Protein AF-A0A4U8UZL5-F1 (afdb_monomer_lite)

pLDDT: mean 85.66, std 8.18, range [65.88, 96.75]

Structure (mmCIF, N/CA/C/O backbone):
data_AF-A0A4U8UZL5-F1
#
_entry.id   AF-A0A4U8UZL5-F1
#
loop_
_atom_site.group_PDB
_atom_site.id
_atom_site.type_symbol
_atom_site.label_atom_id
_atom_site.label_alt_id
_atom_site.label_comp_id
_atom_site.label_asym_id
_atom_site.label_entity_id
_atom_site.label_seq_id
_atom_site.pdbx_PDB_ins_code
_atom_site.Cartn_x
_atom_site.Cartn_y
_atom_site.Cartn_z
_atom_site.occupancy
_atom_site.B_iso_or_equiv
_atom_site.auth_seq_id
_atom_site.auth_comp_id
_atom_site.auth_asym_id
_atom_site.auth_atom_id
_atom_site.pdbx_PDB_model_num
ATOM 1 N N . MET A 1 1 ? 4.650 -2.488 -9.807 1.00 83.25 1 MET A N 1
ATOM 2 C CA . MET A 1 1 ? 5.877 -1.871 -9.244 1.00 83.25 1 MET A CA 1
ATOM 3 C C . MET A 1 1 ? 7.054 -1.906 -10.211 1.00 83.25 1 MET A C 1
ATOM 5 O O . MET A 1 1 ? 8.003 -1.164 -10.028 1.00 83.25 1 MET A O 1
ATOM 9 N N . ASP A 1 2 ? 7.007 -2.741 -11.243 1.00 81.31 2 ASP A N 1
ATOM 10 C CA . ASP A 1 2 ? 8.097 -2.962 -12.209 1.00 81.31 2 ASP A CA 1
ATOM 11 C C . ASP A 1 2 ? 8.305 -1.774 -13.144 1.00 81.31 2 ASP A C 1
ATOM 13 O O . ASP A 1 2 ? 9.387 -1.581 -13.676 1.00 81.31 2 ASP A O 1
ATOM 17 N N . THR A 1 3 ? 7.253 -0.983 -13.337 1.00 85.25 3 THR A N 1
ATOM 18 C CA . THR A 1 3 ? 7.220 0.177 -14.230 1.00 85.25 3 THR A CA 1
ATOM 19 C C . THR A 1 3 ? 7.498 1.492 -13.507 1.00 85.25 3 THR A C 1
ATOM 21 O O . THR A 1 3 ? 7.267 2.555 -14.074 1.00 85.25 3 THR A O 1
ATOM 24 N N . THR A 1 4 ? 7.899 1.461 -12.232 1.00 86.12 4 THR A N 1
ATOM 25 C CA . THR A 1 4 ? 8.381 2.680 -11.574 1.00 86.12 4 THR A CA 1
ATOM 26 C C . THR A 1 4 ? 9.740 3.064 -12.152 1.00 86.12 4 THR A C 1
ATOM 28 O O . THR A 1 4 ? 10.444 2.221 -12.699 1.00 86.12 4 THR A O 1
ATOM 31 N N . GLU A 1 5 ? 10.140 4.320 -11.985 1.00 84.44 5 GLU A N 1
ATOM 32 C CA . GLU A 1 5 ? 11.468 4.792 -12.374 1.00 84.44 5 GLU A CA 1
ATOM 33 C C . GLU A 1 5 ? 12.237 5.229 -11.113 1.00 84.44 5 GLU A C 1
ATOM 35 O O . GLU A 1 5 ? 11.839 6.207 -10.475 1.00 84.44 5 GLU A O 1
ATOM 40 N N . PRO A 1 6 ? 13.298 4.507 -10.695 1.00 86.50 6 PRO A N 1
ATOM 41 C CA . PRO A 1 6 ? 13.739 3.193 -11.191 1.00 86.50 6 PRO A CA 1
ATOM 42 C C . PRO A 1 6 ? 12.744 2.057 -10.847 1.00 86.50 6 PRO A C 1
ATOM 44 O O . PRO A 1 6 ? 11.900 2.241 -9.962 1.00 86.50 6 PRO A O 1
ATOM 47 N N . PRO A 1 7 ? 12.807 0.883 -11.511 1.00 85.75 7 PRO A N 1
ATOM 48 C CA . PRO A 1 7 ? 11.941 -0.258 -11.198 1.00 85.75 7 PRO A CA 1
ATOM 49 C C . PRO A 1 7 ? 12.010 -0.650 -9.720 1.00 85.75 7 PRO A C 1
ATOM 51 O O . PRO A 1 7 ? 13.087 -0.635 -9.129 1.00 85.75 7 PRO A O 1
ATOM 54 N N . PHE A 1 8 ? 10.866 -1.006 -9.128 1.00 83.19 8 PHE A N 1
ATOM 55 C CA . PHE A 1 8 ? 10.737 -1.344 -7.702 1.00 83.19 8 PHE A CA 1
ATOM 56 C C . PHE A 1 8 ? 11.153 -0.213 -6.737 1.00 83.19 8 PHE A C 1
ATOM 58 O O . PHE A 1 8 ? 11.631 -0.468 -5.634 1.00 83.19 8 PHE A O 1
ATOM 65 N N . SER A 1 9 ? 10.934 1.047 -7.128 1.00 87.31 9 SER A N 1
ATOM 66 C CA . SER A 1 9 ? 11.282 2.226 -6.324 1.00 87.31 9 SER A CA 1
ATOM 67 C C . SER A 1 9 ? 10.482 2.297 -5.018 1.00 87.31 9 SER A C 1
ATOM 69 O O . SER A 1 9 ? 9.272 2.543 -5.012 1.00 87.31 9 SER A O 1
ATOM 71 N N . GLU A 1 10 ? 11.185 2.147 -3.893 1.00 87.56 10 GLU A N 1
ATOM 72 C CA . GLU A 1 10 ? 10.641 2.318 -2.540 1.00 87.56 10 GLU A CA 1
ATOM 73 C C . GLU A 1 10 ? 10.112 3.739 -2.308 1.00 87.56 10 GLU A C 1
ATOM 75 O O . GLU A 1 10 ? 9.058 3.923 -1.696 1.00 87.56 10 GLU A O 1
ATOM 80 N N . ALA A 1 11 ? 10.807 4.749 -2.840 1.00 90.00 11 ALA A N 1
ATOM 81 C CA . ALA A 1 11 ? 10.390 6.142 -2.726 1.00 90.00 11 ALA A CA 1
ATOM 82 C C . ALA A 1 11 ? 9.018 6.356 -3.378 1.00 90.00 11 ALA A C 1
ATOM 84 O O . ALA A 1 11 ? 8.130 6.954 -2.768 1.00 90.00 11 ALA A O 1
ATOM 85 N N . ARG A 1 12 ? 8.810 5.783 -4.574 1.00 91.00 12 ARG A N 1
ATOM 86 C CA . ARG A 1 12 ? 7.528 5.881 -5.280 1.00 91.00 12 ARG A CA 1
ATOM 87 C C . ARG A 1 12 ? 6.413 5.144 -4.541 1.00 91.00 12 ARG A C 1
ATOM 89 O O . ARG A 1 12 ? 5.294 5.645 -4.472 1.00 91.00 12 ARG A O 1
ATOM 96 N N . PHE A 1 13 ? 6.707 3.977 -3.968 1.00 91.12 13 PHE A N 1
ATOM 97 C CA . PHE A 1 13 ? 5.744 3.267 -3.123 1.00 91.12 13 PHE A CA 1
ATOM 98 C C . PHE A 1 13 ? 5.357 4.092 -1.886 1.00 91.12 13 PHE A C 1
ATOM 100 O O . PHE A 1 13 ? 4.171 4.249 -1.597 1.00 91.12 13 PHE A O 1
ATOM 107 N N . THR A 1 14 ? 6.342 4.664 -1.191 1.00 90.50 14 THR A N 1
ATOM 108 C CA . THR A 1 14 ? 6.123 5.472 0.018 1.00 90.50 14 THR A CA 1
ATOM 109 C C . THR A 1 14 ? 5.265 6.699 -0.280 1.00 90.50 14 THR A C 1
ATOM 111 O O . THR A 1 14 ? 4.290 6.954 0.424 1.00 90.50 14 THR A O 1
ATOM 114 N N . GLU A 1 15 ? 5.565 7.411 -1.366 1.00 93.38 15 GLU A N 1
ATOM 115 C CA . GLU A 1 15 ? 4.783 8.556 -1.837 1.00 93.38 15 GLU A CA 1
ATOM 116 C C . GLU A 1 15 ? 3.315 8.173 -2.086 1.00 93.38 15 GLU A C 1
ATOM 118 O O . GLU A 1 15 ? 2.411 8.734 -1.465 1.00 93.38 15 GLU A O 1
ATOM 123 N N . VAL A 1 16 ? 3.077 7.150 -2.914 1.00 92.88 16 VAL A N 1
ATOM 124 C CA . VAL A 1 16 ? 1.720 6.706 -3.272 1.00 92.88 16 VAL A CA 1
ATOM 125 C C . VAL A 1 16 ? 0.957 6.183 -2.054 1.00 92.88 16 VAL A C 1
ATOM 127 O O . VAL A 1 16 ? -0.224 6.489 -1.889 1.00 92.88 16 VAL A O 1
ATOM 130 N N . SER A 1 17 ? 1.609 5.421 -1.171 1.00 91.81 17 SER A N 1
ATOM 131 C CA . SER A 1 17 ? 0.978 4.906 0.052 1.00 91.81 17 SER A CA 1
ATOM 132 C C . SER A 1 17 ? 0.563 6.033 1.005 1.00 91.81 17 SER A C 1
ATOM 134 O O . SER A 1 17 ? -0.513 5.969 1.607 1.00 91.81 17 SER A O 1
ATOM 136 N N . SER A 1 18 ? 1.362 7.101 1.091 1.00 93.50 18 SER A N 1
ATOM 137 C CA . SER A 1 18 ? 1.058 8.295 1.881 1.00 93.50 18 SER A CA 1
ATOM 138 C C . SER A 1 18 ? -0.120 9.072 1.290 1.00 93.50 18 SER A C 1
ATOM 140 O O . SER A 1 18 ? -1.076 9.395 2.002 1.00 93.50 18 SER A O 1
ATOM 142 N N . GLU A 1 19 ? -0.116 9.319 -0.022 1.00 95.81 19 GLU A N 1
ATOM 143 C CA . GLU A 1 19 ? -1.223 9.998 -0.704 1.00 95.81 19 GLU A CA 1
ATOM 144 C C . GLU A 1 19 ? -2.533 9.216 -0.589 1.00 95.81 19 GLU A C 1
ATOM 146 O O . GLU A 1 19 ? -3.562 9.784 -0.208 1.00 95.81 19 GLU A O 1
ATOM 151 N N . ALA A 1 20 ? -2.493 7.904 -0.832 1.00 95.06 20 ALA A N 1
ATOM 152 C CA . ALA A 1 20 ? -3.654 7.035 -0.702 1.00 95.06 20 ALA A CA 1
ATOM 153 C C . ALA A 1 20 ? -4.166 6.993 0.745 1.00 95.06 20 ALA A C 1
ATOM 155 O O . ALA A 1 20 ? -5.370 7.127 0.961 1.00 95.06 20 ALA A O 1
ATOM 156 N N . SER A 1 21 ? -3.274 6.903 1.741 1.00 94.31 21 SER A N 1
ATOM 157 C CA . SER A 1 21 ? -3.628 6.982 3.168 1.00 94.31 21 SER A CA 1
ATOM 158 C C . SER A 1 21 ? -4.340 8.291 3.512 1.00 94.31 21 SER A C 1
ATOM 160 O O . SER A 1 21 ? -5.358 8.296 4.207 1.00 94.31 21 SER A O 1
ATOM 162 N N . ASN A 1 22 ? -3.839 9.414 2.997 1.00 96.75 22 ASN A N 1
ATOM 163 C CA . ASN A 1 22 ? -4.464 10.718 3.191 1.00 96.75 22 ASN A CA 1
ATOM 164 C C . ASN A 1 22 ? -5.834 10.796 2.512 1.00 96.75 22 ASN A C 1
ATOM 166 O O . ASN A 1 22 ? -6.775 11.349 3.085 1.00 96.75 22 ASN A O 1
ATOM 170 N N . PHE A 1 23 ? -5.967 10.225 1.316 1.00 96.75 23 PHE A N 1
ATOM 171 C CA . PHE A 1 23 ? -7.225 10.194 0.581 1.00 96.75 23 PHE A CA 1
ATOM 172 C C . PHE A 1 23 ? -8.289 9.362 1.307 1.00 96.75 23 PHE A C 1
ATOM 174 O O . PHE A 1 23 ? -9.373 9.877 1.582 1.00 96.75 23 PHE A O 1
ATOM 181 N N . ILE A 1 24 ? -7.969 8.125 1.708 1.00 94.38 24 ILE A N 1
ATOM 182 C CA . ILE A 1 24 ? -8.917 7.252 2.421 1.00 94.38 24 ILE A CA 1
ATOM 183 C C . ILE A 1 24 ? -9.321 7.831 3.784 1.00 94.38 24 ILE A C 1
ATOM 185 O O . ILE A 1 24 ? -10.468 7.685 4.204 1.00 94.38 24 ILE A O 1
ATOM 189 N N . LYS A 1 25 ? -8.413 8.563 4.445 1.00 95.62 25 LYS A N 1
ATOM 190 C CA . LYS A 1 25 ? -8.720 9.301 5.676 1.00 95.62 25 LYS A CA 1
ATOM 191 C C . LYS A 1 25 ? -9.750 10.402 5.439 1.00 95.62 25 LYS A C 1
ATOM 193 O O . LYS A 1 25 ? -10.664 10.559 6.244 1.00 95.62 25 LYS A O 1
ATOM 198 N N . LYS A 1 26 ? -9.623 11.157 4.341 1.00 96.12 26 LYS A N 1
ATOM 199 C CA . LYS A 1 26 ? -10.553 12.249 3.996 1.00 96.12 26 LYS A CA 1
ATOM 200 C C . LYS A 1 26 ? -11.969 11.752 3.718 1.00 96.12 26 LYS A C 1
ATOM 202 O O . LYS A 1 26 ? -12.919 12.432 4.082 1.00 96.12 26 LYS A O 1
ATOM 207 N N . ILE A 1 27 ? -12.110 10.578 3.107 1.00 95.56 27 ILE A N 1
ATOM 208 C CA . ILE A 1 27 ? -13.422 9.968 2.832 1.00 95.56 27 ILE A CA 1
ATOM 209 C C . ILE A 1 27 ? -14.011 9.229 4.051 1.00 95.56 27 ILE A C 1
ATOM 211 O O . ILE A 1 27 ? -15.134 8.743 3.975 1.00 95.56 27 ILE A O 1
ATOM 215 N N . GLY A 1 28 ? -13.284 9.159 5.176 1.00 93.25 28 GLY A N 1
ATOM 216 C CA . GLY A 1 28 ? -13.792 8.656 6.459 1.00 93.25 28 GLY A CA 1
ATOM 217 C C . GLY A 1 28 ? -13.308 7.265 6.884 1.00 93.25 28 GLY A C 1
ATOM 218 O O . GLY A 1 28 ? -13.730 6.781 7.934 1.00 93.25 28 GLY A O 1
ATOM 219 N N . TYR A 1 29 ? -12.412 6.619 6.132 1.00 94.19 29 TYR A N 1
ATOM 220 C CA . TYR A 1 29 ? -11.804 5.349 6.551 1.00 94.19 29 TYR A CA 1
ATOM 221 C C . TYR A 1 29 ? -10.593 5.577 7.462 1.00 94.19 29 TYR A C 1
ATOM 223 O O . TYR A 1 29 ? -9.914 6.599 7.389 1.00 94.19 29 TYR A O 1
ATOM 231 N N . ASN A 1 30 ? -10.284 4.596 8.317 1.00 92.44 30 ASN A N 1
ATOM 232 C CA . ASN A 1 30 ? -9.068 4.609 9.129 1.00 92.44 30 ASN A CA 1
ATOM 233 C C . ASN A 1 30 ? -7.899 3.996 8.334 1.00 92.44 30 ASN A C 1
ATOM 235 O O . ASN A 1 30 ? -7.913 2.780 8.122 1.00 92.44 30 ASN A O 1
ATOM 239 N N . PRO A 1 31 ? -6.858 4.765 7.957 1.00 93.50 31 PRO A N 1
ATOM 240 C CA . PRO A 1 31 ? -5.742 4.239 7.169 1.00 93.50 31 PRO A CA 1
ATOM 241 C C . PRO A 1 31 ? -5.005 3.084 7.840 1.00 93.50 31 PRO A C 1
ATOM 243 O O . PRO A 1 31 ? -4.530 2.187 7.158 1.00 93.50 31 PRO A O 1
ATOM 246 N N . LYS A 1 32 ? -4.985 3.041 9.178 1.00 92.00 32 LYS A N 1
ATOM 247 C CA . LYS A 1 32 ? -4.356 1.949 9.931 1.00 92.00 32 LYS A CA 1
ATOM 248 C C . LYS A 1 32 ? -5.024 0.590 9.722 1.00 92.00 32 LYS A C 1
ATOM 250 O O . LYS A 1 32 ? -4.444 -0.429 10.062 1.00 92.00 32 LYS A O 1
ATOM 255 N N . THR A 1 33 ? -6.252 0.563 9.208 1.00 92.44 33 THR A N 1
ATOM 256 C CA . THR A 1 33 ? -6.979 -0.688 8.937 1.00 92.44 33 THR A CA 1
ATOM 257 C C . THR A 1 33 ? -6.672 -1.263 7.550 1.00 92.44 33 THR A C 1
ATOM 259 O O . THR A 1 33 ? -7.124 -2.369 7.240 1.00 92.44 33 THR A O 1
ATOM 262 N N . VAL A 1 34 ? -5.919 -0.525 6.725 1.00 91.62 34 VAL A N 1
ATOM 263 C CA . VAL A 1 34 ? -5.659 -0.823 5.315 1.00 91.62 34 VAL A CA 1
ATOM 264 C C . VAL A 1 34 ? -4.186 -1.167 5.124 1.00 91.62 34 VAL A C 1
ATOM 266 O O . VAL A 1 34 ? -3.304 -0.393 5.482 1.00 91.62 34 VAL A O 1
ATOM 269 N N . ALA A 1 35 ? -3.926 -2.337 4.544 1.00 91.75 35 ALA A N 1
ATOM 270 C CA . ALA A 1 35 ? -2.584 -2.756 4.171 1.00 91.75 35 ALA A CA 1
ATOM 271 C C . ALA A 1 35 ? -2.242 -2.202 2.785 1.00 91.75 35 ALA A C 1
ATOM 273 O O . ALA A 1 35 ? -2.994 -2.406 1.831 1.00 91.75 35 ALA A O 1
ATOM 274 N N . PHE A 1 36 ? -1.091 -1.546 2.664 1.00 90.50 36 PHE A N 1
ATOM 275 C CA . PHE A 1 36 ? -0.517 -1.181 1.374 1.00 90.50 36 PHE A CA 1
ATOM 276 C C . PHE A 1 36 ? 0.556 -2.205 1.025 1.00 90.50 36 PHE A C 1
ATOM 278 O O . PHE A 1 36 ? 1.554 -2.318 1.733 1.00 90.50 36 PHE A O 1
ATOM 285 N N . VAL A 1 37 ? 0.336 -2.954 -0.054 1.00 89.62 37 VAL A N 1
ATOM 286 C CA . VAL A 1 37 ? 1.254 -4.002 -0.506 1.00 89.62 37 VAL A CA 1
ATOM 287 C C . VAL A 1 37 ? 1.744 -3.646 -1.909 1.00 89.62 37 VAL A C 1
ATOM 289 O O . VAL A 1 37 ? 0.921 -3.497 -2.817 1.00 89.62 37 VAL A O 1
ATOM 292 N N . PRO A 1 38 ? 3.058 -3.464 -2.117 1.00 87.88 38 PRO A N 1
ATOM 293 C CA . PRO A 1 38 ? 3.603 -3.227 -3.444 1.00 87.88 38 PRO A CA 1
ATOM 294 C C . PRO A 1 38 ? 3.469 -4.512 -4.263 1.00 87.88 38 PRO A C 1
ATOM 296 O O . PRO A 1 38 ? 3.957 -5.550 -3.848 1.00 87.88 38 PRO A O 1
ATOM 299 N N . ILE A 1 39 ? 2.819 -4.480 -5.427 1.00 86.69 39 ILE A N 1
ATOM 300 C CA . ILE A 1 39 ? 2.652 -5.678 -6.270 1.00 86.69 39 ILE A CA 1
ATOM 301 C C . ILE A 1 39 ? 3.192 -5.481 -7.685 1.00 86.69 39 ILE A C 1
ATOM 303 O O . ILE A 1 39 ? 3.333 -4.355 -8.184 1.00 86.69 39 ILE A O 1
ATOM 307 N N . SER A 1 40 ? 3.484 -6.601 -8.339 1.00 82.25 40 SER A N 1
ATOM 308 C CA . SER A 1 40 ? 3.783 -6.709 -9.759 1.00 82.25 40 SER A CA 1
ATOM 309 C C . SER A 1 40 ? 2.847 -7.727 -10.409 1.00 82.25 40 SER A C 1
ATOM 311 O O . SER A 1 40 ? 2.898 -8.917 -10.116 1.00 82.25 40 SER A O 1
ATOM 313 N N . GLY A 1 41 ? 2.006 -7.277 -11.341 1.00 78.50 41 GLY A N 1
ATOM 314 C CA . GLY A 1 41 ? 1.132 -8.185 -12.090 1.00 78.50 41 GLY A CA 1
ATOM 315 C C . GLY A 1 41 ? 1.898 -9.189 -12.963 1.00 78.50 41 GLY A C 1
ATOM 316 O O . GLY A 1 41 ? 1.378 -10.260 -13.252 1.00 78.50 41 GLY A O 1
ATOM 317 N N . PHE A 1 42 ? 3.126 -8.850 -13.368 1.00 75.75 42 PHE A N 1
ATOM 318 C CA . PHE A 1 42 ? 3.922 -9.620 -14.329 1.00 75.75 42 PHE A CA 1
ATOM 319 C C . PHE A 1 42 ? 5.049 -10.432 -13.667 1.00 75.75 42 PHE A C 1
ATOM 321 O O . PHE A 1 42 ? 5.304 -11.564 -14.058 1.00 75.75 42 PHE A O 1
ATOM 328 N N . ASN A 1 43 ? 5.672 -9.882 -12.623 1.00 73.25 43 ASN A N 1
ATOM 329 C CA . ASN A 1 43 ? 6.818 -10.449 -11.905 1.00 73.25 43 ASN A CA 1
ATOM 330 C C . ASN A 1 43 ? 6.493 -10.855 -10.448 1.00 73.25 43 ASN A C 1
ATOM 332 O O . ASN A 1 43 ? 7.405 -11.170 -9.684 1.00 73.25 43 ASN A O 1
ATOM 336 N N . GLY A 1 44 ? 5.220 -10.848 -10.032 1.00 71.69 44 GLY A N 1
ATOM 337 C CA . GLY A 1 44 ? 4.772 -11.446 -8.766 1.00 71.69 44 GLY A CA 1
ATOM 338 C C . GLY A 1 44 ? 4.633 -10.490 -7.567 1.00 71.69 44 GLY A C 1
ATOM 339 O O . GLY A 1 44 ? 4.239 -9.334 -7.693 1.00 71.69 44 GLY A O 1
ATOM 340 N N . ASN A 1 45 ? 4.893 -10.993 -6.358 1.00 73.69 45 ASN A N 1
ATOM 341 C CA . ASN A 1 45 ? 4.468 -10.419 -5.065 1.00 73.69 45 ASN A CA 1
ATOM 342 C C . ASN A 1 45 ? 2.962 -10.527 -4.749 1.00 73.69 45 ASN A C 1
ATOM 344 O O . ASN A 1 45 ? 2.455 -9.814 -3.889 1.00 73.69 45 ASN A O 1
ATOM 348 N N . MET A 1 46 ? 2.236 -11.401 -5.458 1.00 70.12 46 MET A N 1
ATOM 349 C CA . MET A 1 46 ? 0.806 -11.651 -5.212 1.00 70.12 46 MET A CA 1
ATOM 350 C C . MET A 1 46 ? 0.550 -12.814 -4.244 1.00 70.12 46 MET A C 1
ATOM 352 O O . MET A 1 46 ? -0.392 -12.750 -3.463 1.00 70.12 46 MET A O 1
ATOM 356 N N . LEU A 1 47 ? 1.368 -13.870 -4.305 1.00 71.50 47 LEU A N 1
ATOM 357 C CA . LEU A 1 47 ? 1.222 -15.075 -3.473 1.00 71.50 47 LEU A CA 1
ATOM 358 C C . LEU A 1 47 ? 2.463 -15.357 -2.622 1.00 71.50 47 LEU A C 1
ATOM 360 O O . LEU A 1 47 ? 2.342 -15.849 -1.506 1.00 71.50 47 LEU A O 1
ATOM 364 N N . GLU A 1 48 ? 3.644 -15.012 -3.132 1.00 71.94 48 GLU A N 1
ATOM 365 C CA . GLU A 1 48 ? 4.924 -15.178 -2.449 1.00 71.94 48 GLU A CA 1
ATOM 366 C C . GLU A 1 48 ? 5.700 -13.866 -2.481 1.00 71.94 48 GLU A C 1
ATOM 368 O O . GLU A 1 48 ? 5.590 -13.098 -3.444 1.00 71.94 48 GLU A O 1
ATOM 373 N N . ALA A 1 49 ? 6.488 -13.623 -1.432 1.00 70.31 49 ALA A N 1
ATOM 374 C CA . ALA A 1 49 ? 7.321 -12.436 -1.325 1.00 70.31 49 ALA A CA 1
ATOM 375 C C . ALA A 1 49 ? 8.324 -12.373 -2.488 1.00 70.31 49 ALA A C 1
ATOM 377 O O . ALA A 1 49 ? 9.088 -13.307 -2.731 1.00 70.31 49 ALA A O 1
ATOM 378 N N . SER A 1 50 ? 8.332 -11.256 -3.209 1.00 77.25 50 SER A N 1
ATOM 379 C CA . SER A 1 50 ? 9.251 -11.036 -4.320 1.00 77.25 50 SER A CA 1
ATOM 380 C C . SER A 1 50 ? 10.639 -10.652 -3.813 1.00 77.25 50 SER A C 1
ATOM 382 O O . SER A 1 50 ? 10.793 -9.688 -3.062 1.00 77.25 50 SER A O 1
ATOM 384 N N . SER A 1 51 ? 11.674 -11.322 -4.323 1.00 70.31 51 SER A N 1
ATOM 385 C CA . SER A 1 51 ? 13.077 -10.948 -4.096 1.00 70.31 51 SER A CA 1
ATOM 386 C C . SER A 1 51 ? 13.447 -9.578 -4.674 1.00 70.31 51 SER A C 1
ATOM 388 O O . SER A 1 51 ? 14.480 -9.030 -4.309 1.00 70.31 51 SER A O 1
ATOM 390 N N . ASN A 1 52 ? 12.626 -9.013 -5.568 1.00 71.62 52 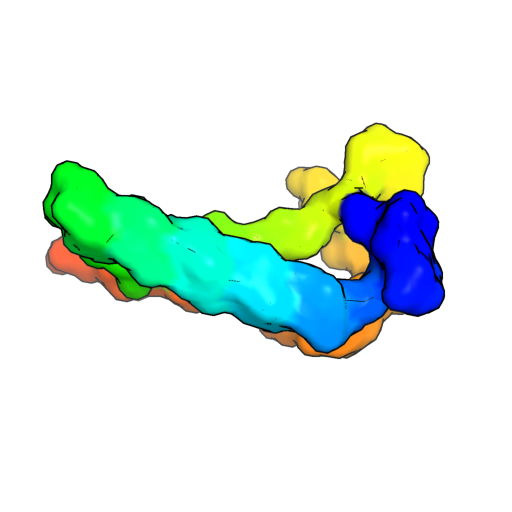ASN A N 1
ATOM 391 C CA . ASN A 1 52 ? 12.862 -7.695 -6.167 1.00 71.62 52 ASN A CA 1
ATOM 392 C C . ASN A 1 52 ? 12.405 -6.544 -5.260 1.00 71.62 52 ASN A C 1
ATOM 394 O O . ASN A 1 52 ? 12.763 -5.394 -5.498 1.00 71.62 52 ASN A O 1
ATOM 398 N N . MET A 1 53 ? 11.623 -6.837 -4.217 1.00 74.50 53 MET A N 1
ATOM 399 C CA . MET A 1 53 ? 11.088 -5.845 -3.281 1.00 74.50 53 MET A CA 1
ATOM 400 C C . MET A 1 53 ? 11.761 -5.950 -1.910 1.00 74.50 53 MET A C 1
ATOM 402 O O . MET A 1 53 ? 11.089 -5.969 -0.884 1.00 74.50 53 MET A O 1
ATOM 406 N N . LEU A 1 54 ? 13.099 -5.989 -1.885 1.00 65.88 54 LEU A N 1
ATOM 407 C CA . LEU A 1 54 ? 13.895 -6.147 -0.655 1.00 65.88 54 LEU A CA 1
ATOM 408 C C . LEU A 1 54 ? 13.603 -5.079 0.413 1.00 65.88 54 LEU A C 1
ATOM 410 O O . LEU A 1 54 ? 13.774 -5.328 1.605 1.00 65.88 54 LEU A O 1
ATOM 414 N N . CYS A 1 55 ? 13.162 -3.893 -0.009 1.00 71.31 55 CYS A N 1
ATOM 415 C CA . CYS A 1 55 ? 12.829 -2.796 0.893 1.00 71.31 55 CYS A CA 1
ATOM 416 C C . CYS A 1 55 ? 11.458 -2.948 1.576 1.00 71.31 55 CYS A C 1
ATOM 418 O O . CYS A 1 55 ? 11.214 -2.315 2.602 1.00 71.31 55 CYS A O 1
ATOM 420 N N . PHE A 1 56 ? 10.559 -3.785 1.048 1.00 81.00 56 PHE A N 1
ATOM 421 C CA . PHE A 1 56 ? 9.257 -4.024 1.664 1.00 81.00 56 PHE A CA 1
ATOM 422 C C . PHE A 1 56 ? 9.367 -5.136 2.709 1.00 81.00 56 PHE A C 1
ATOM 424 O O . PHE A 1 56 ? 9.504 -6.310 2.381 1.00 81.00 56 PHE A O 1
ATOM 431 N N . LYS A 1 57 ? 9.299 -4.755 3.988 1.00 78.00 57 LYS A N 1
ATOM 432 C CA . LYS A 1 57 ? 9.4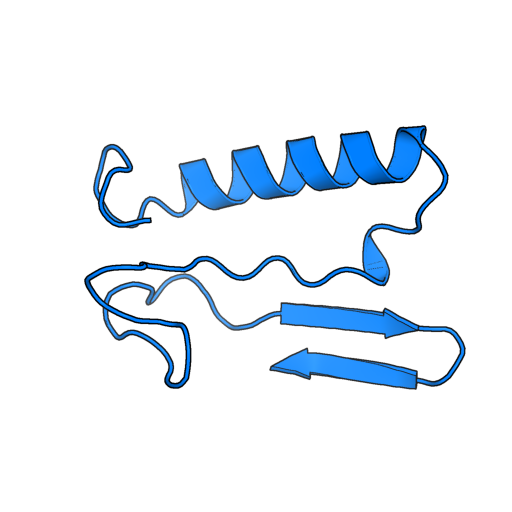38 -5.679 5.129 1.00 78.00 57 LYS A CA 1
ATOM 433 C C . LYS A 1 57 ? 8.112 -6.261 5.626 1.00 78.00 57 LYS A C 1
ATOM 435 O O . LYS A 1 57 ? 8.105 -6.928 6.656 1.00 78.00 57 LYS A O 1
ATOM 440 N N . GLY A 1 58 ? 7.018 -5.982 4.921 1.00 82.62 58 GLY A N 1
ATOM 441 C CA . GLY A 1 58 ? 5.673 -6.402 5.295 1.00 82.62 58 GLY A CA 1
ATOM 442 C C . GLY A 1 58 ? 4.7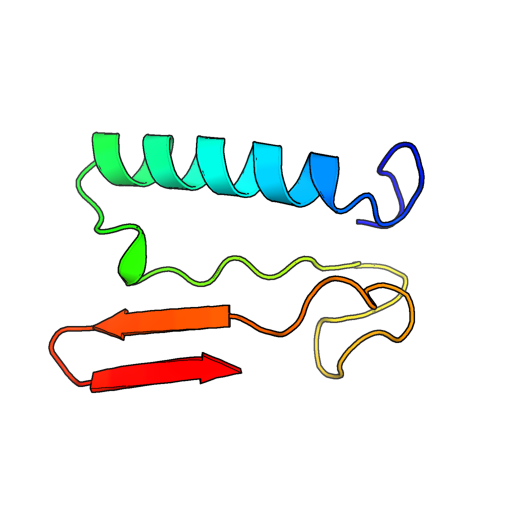28 -5.239 5.586 1.00 82.62 58 GLY A C 1
ATOM 443 O O . GLY A 1 58 ? 5.095 -4.062 5.532 1.00 82.62 58 GLY A O 1
ATOM 444 N N . TRP A 1 59 ? 3.486 -5.584 5.893 1.00 88.38 59 TRP A N 1
ATOM 445 C CA . TRP A 1 59 ? 2.408 -4.672 6.253 1.00 88.38 59 TRP A CA 1
ATOM 446 C C . TRP A 1 59 ? 1.867 -5.008 7.641 1.00 88.38 59 TRP A C 1
ATOM 448 O O . TRP A 1 59 ? 1.940 -6.140 8.114 1.00 88.38 59 TRP A O 1
ATOM 458 N N . ALA A 1 60 ? 1.286 -4.007 8.295 1.00 88.06 60 ALA A N 1
ATOM 459 C CA . ALA A 1 60 ? 0.572 -4.173 9.550 1.00 88.06 60 ALA A CA 1
ATOM 460 C C . ALA A 1 60 ? -0.734 -3.385 9.491 1.00 88.06 60 ALA A C 1
ATOM 462 O O . ALA A 1 60 ? -0.761 -2.250 9.013 1.00 88.06 60 ALA A O 1
ATOM 463 N N . VAL A 1 61 ? -1.811 -3.991 9.980 1.00 91.69 61 VAL A N 1
ATOM 464 C CA . VAL A 1 61 ? -3.113 -3.342 10.126 1.00 91.69 61 VAL A CA 1
ATOM 465 C C . VAL A 1 61 ? -3.625 -3.494 11.547 1.00 91.69 61 VAL A C 1
ATOM 467 O O . VAL A 1 61 ? -3.522 -4.556 12.155 1.00 91.69 61 VAL A O 1
ATOM 470 N N . GLU A 1 62 ? -4.224 -2.429 12.061 1.00 91.25 62 GLU A N 1
ATOM 471 C CA . GLU A 1 62 ? -4.888 -2.384 13.361 1.00 91.25 62 GLU A CA 1
ATOM 472 C C . GLU A 1 62 ? -6.397 -2.311 13.126 1.00 91.25 62 GLU A C 1
ATOM 474 O O . GLU A 1 62 ? -6.893 -1.343 12.542 1.00 91.25 62 GLU A O 1
ATOM 479 N N . ARG A 1 63 ? -7.146 -3.319 13.580 1.00 87.25 63 ARG A N 1
ATOM 480 C CA . ARG A 1 63 ? -8.616 -3.325 13.546 1.00 87.25 63 ARG A CA 1
ATOM 481 C C . ARG A 1 63 ? -9.156 -3.442 14.965 1.00 87.25 63 ARG A C 1
ATOM 483 O O . ARG A 1 63 ? -8.468 -3.910 15.865 1.00 87.25 63 ARG A O 1
ATOM 490 N N . LYS A 1 64 ? -10.420 -3.054 15.162 1.00 84.00 64 LYS A N 1
ATOM 491 C CA . LYS A 1 64 ? -11.093 -3.190 16.468 1.00 84.00 64 LYS A CA 1
ATOM 492 C C . LYS A 1 64 ? -11.107 -4.637 16.976 1.00 84.00 64 LYS A C 1
ATOM 494 O O . LYS A 1 64 ? -11.101 -4.857 18.177 1.00 84.00 64 LYS A O 1
ATOM 499 N N . GLU A 1 65 ? -11.125 -5.590 16.050 1.00 84.69 65 GLU A N 1
ATOM 500 C CA . GLU A 1 65 ? -11.219 -7.029 16.311 1.00 84.69 65 GLU A CA 1
ATOM 501 C C . GLU A 1 65 ? -9.843 -7.696 16.487 1.00 84.69 65 GLU A C 1
ATOM 503 O O . GLU A 1 65 ? -9.768 -8.873 16.822 1.00 84.69 65 GLU A O 1
ATOM 508 N N . GLY A 1 66 ? -8.751 -6.951 16.275 1.00 85.44 66 GLY A N 1
ATOM 509 C CA . GLY A 1 66 ? -7.382 -7.451 16.373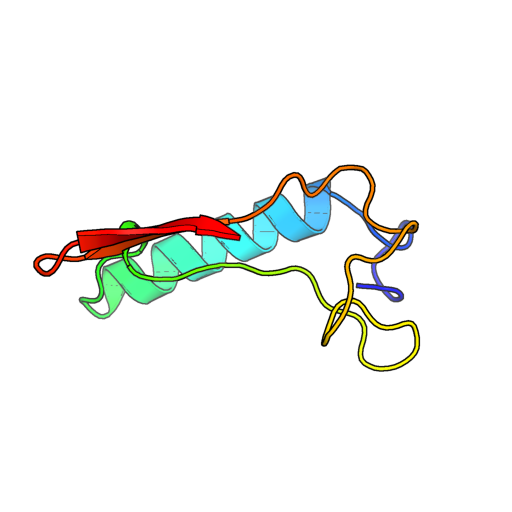 1.00 85.44 66 GLY A CA 1
ATOM 510 C C . GLY A 1 66 ? -6.453 -6.853 15.318 1.00 85.44 66 GLY A C 1
ATOM 511 O O . GLY A 1 66 ? -6.892 -6.348 14.280 1.00 85.44 66 GLY A O 1
ATOM 512 N N . SER A 1 67 ? -5.151 -6.911 15.590 1.00 89.75 67 SER A N 1
ATOM 513 C CA . SER A 1 67 ? -4.111 -6.511 14.640 1.00 89.75 67 SER A CA 1
ATOM 514 C C . SER A 1 67 ? -3.664 -7.702 13.792 1.00 89.75 67 SER A C 1
ATOM 516 O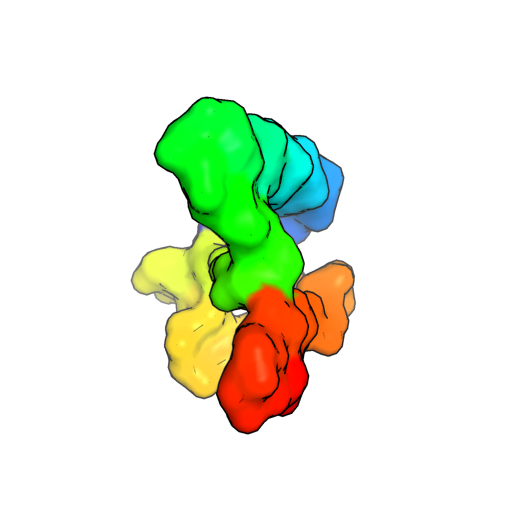 O . SER A 1 67 ? -3.628 -8.831 14.279 1.00 89.75 67 SER A O 1
ATOM 518 N N . ALA A 1 68 ? -3.308 -7.452 12.534 1.00 87.69 68 ALA A N 1
ATOM 519 C CA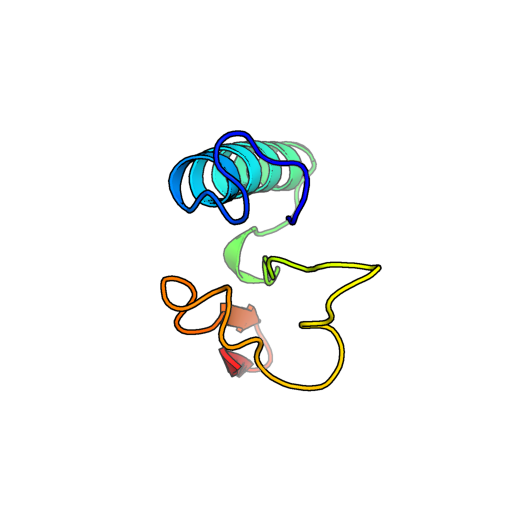 . ALA A 1 68 ? -2.768 -8.456 11.619 1.00 87.69 68 ALA A CA 1
ATOM 520 C C . ALA A 1 68 ? -1.538 -7.908 10.887 1.00 87.69 68 ALA A C 1
ATOM 522 O O . ALA A 1 68 ? -1.443 -6.704 10.651 1.00 87.69 68 ALA A O 1
ATOM 523 N N . SER A 1 69 ? -0.616 -8.791 10.515 1.00 87.00 69 SER A N 1
ATOM 524 C CA . SER A 1 69 ? 0.596 -8.451 9.767 1.00 87.00 69 SER A CA 1
ATOM 525 C C . SER A 1 69 ? 0.959 -9.549 8.774 1.00 87.00 69 SER A C 1
ATOM 527 O O . SER A 1 69 ? 0.586 -10.705 8.990 1.00 87.00 69 SER A O 1
ATOM 529 N N . GLY A 1 70 ? 1.715 -9.203 7.735 1.00 78.50 70 GLY A N 1
ATOM 530 C CA . GLY A 1 70 ? 2.230 -10.138 6.731 1.00 78.50 70 GLY A CA 1
ATOM 531 C C . GLY A 1 70 ? 3.135 -9.463 5.722 1.00 78.50 70 GLY A C 1
ATOM 532 O O . GLY A 1 70 ? 3.593 -8.339 6.012 1.00 78.50 70 GLY A O 1
#

Foldseek 3Di:
DQPDVVGLDPVVLVVVLVVVCVVCVVVPDHSLQDWRFDADPVQGPPPDHDPSNVVDPWTWHQDPVGIDID

InterPro domains:
  IPR027417 P-loop containing nucleoside triphosphate hydrolase [G3DSA:3.40.50.300] (1-70)
  IPR050100 Translation factor GTPase superfamily members [PTHR23115] (1-58)

Organism: Steinernema carpocapsae (NCBI:txid34508)

Sequence (70 aa):
MDTTEPPFSEARFTEVSSEASNFIKKIGYNPKTVAFVPISGFNGNMLEASSNMLCFKGWAVERKEGSASG

Secondary structure (DSSP, 8-state):
-TTSSSTT-HHHHHHHHHHHHHHHHHTT--GGG------BTTTB-SSS--TT-TT----EEEETTEEEE-

Radius of gyration: 13.1 Å; chains: 1; bounding box: 28×27×31 Å